Protein AF-W4VP71-F1 (afdb_monomer_lite)

pLDDT: mean 82.69, std 9.7, range [53.06, 97.38]

Secondary structure (DSSP, 8-state):
-HHHHHHHHHHHHHTHHHHHHHHHHHHHHHHHHHHHHHHHHHHHHHHHHHS------PPPPTT--HHHHHHHHHHHHT-TT--------HHHHHHHHHHHTGGGGGGTTT-

Foldseek 3Di:
DVVVVVVVVVVCVVVVVVVVVVVVVVVVVVVVVVVVVVCVVCVVVVVVVVVDDPDDDDDDDPPDDVVVVVVVQVVQVPDPPDPDDDDDDPVRVLVVVLVVVPPVSVVSVVD

Radius of gyration: 30.81 Å; chains: 1; bounding box: 69×38×71 Å

Sequence (111 aa):
MKRHFKEGARNIWRNGWMTVASVGAVTTTLILVGVFLVLMLNLNHIANELEGDVQIKALVELTAEQNDVNQIETKIKSIDEIESVEFLTKEEELKNLIESMGDQGKAWGTI

Organism: NCBI:txid1298598

Structure (mmCIF, N/CA/C/O backbone):
data_AF-W4VP71-F1
#
_entry.id   AF-W4VP71-F1
#
loop_
_atom_site.group_PDB
_atom_site.id
_atom_site.type_symbol
_atom_site.label_atom_id
_atom_site.label_alt_id
_atom_site.label_comp_id
_atom_site.label_asym_id
_atom_site.label_entity_id
_atom_site.label_seq_id
_atom_site.pdbx_PDB_ins_code
_atom_site.Cartn_x
_atom_site.Cartn_y
_atom_site.Cartn_z
_atom_site.occupancy
_atom_site.B_iso_or_equiv
_atom_site.auth_seq_id
_atom_site.auth_comp_id
_atom_site.auth_asym_id
_atom_site.auth_atom_id
_atom_site.pdbx_PDB_model_num
ATOM 1 N N . MET A 1 1 ? 41.622 0.579 -31.263 1.00 64.88 1 MET A N 1
ATOM 2 C CA . MET A 1 1 ? 40.419 0.895 -30.450 1.00 64.88 1 MET A CA 1
ATOM 3 C C . MET A 1 1 ? 39.852 2.299 -30.680 1.00 64.88 1 MET A C 1
ATOM 5 O O . MET A 1 1 ? 38.738 2.375 -31.179 1.00 64.88 1 MET A O 1
ATOM 9 N N . LYS A 1 2 ? 40.582 3.406 -30.427 1.00 76.00 2 LYS A N 1
ATOM 10 C CA . LYS A 1 2 ? 40.066 4.783 -30.664 1.00 76.00 2 LYS A CA 1
ATOM 11 C C . LYS A 1 2 ? 39.536 5.033 -32.089 1.00 76.00 2 LYS A C 1
ATOM 13 O O . LYS A 1 2 ? 38.557 5.752 -32.255 1.00 76.00 2 LYS A O 1
ATOM 18 N N . ARG A 1 3 ? 40.153 4.427 -33.113 1.00 76.12 3 ARG A N 1
ATOM 19 C CA . ARG A 1 3 ? 39.717 4.554 -34.516 1.00 76.12 3 ARG A CA 1
ATOM 20 C C . ARG A 1 3 ? 38.368 3.881 -34.789 1.00 76.12 3 ARG A C 1
ATOM 22 O O . ARG A 1 3 ? 37.505 4.523 -35.365 1.00 76.12 3 ARG A O 1
ATOM 29 N N . HIS A 1 4 ? 38.152 2.668 -34.281 1.00 76.75 4 HIS A N 1
ATOM 30 C CA . HIS A 1 4 ? 36.891 1.936 -34.460 1.00 76.75 4 HIS A CA 1
ATOM 31 C C . HIS A 1 4 ? 35.710 2.615 -33.758 1.00 76.75 4 HIS A C 1
ATOM 33 O O . HIS A 1 4 ? 34.632 2.703 -34.331 1.00 76.75 4 HIS A O 1
ATOM 39 N N . PHE A 1 5 ? 35.924 3.174 -32.561 1.00 81.69 5 PHE A N 1
ATOM 40 C CA . PHE A 1 5 ? 34.891 3.951 -31.864 1.00 81.69 5 PHE A CA 1
ATOM 41 C C . PHE A 1 5 ? 34.545 5.245 -32.621 1.00 81.69 5 PHE A C 1
ATOM 43 O O . PHE A 1 5 ? 33.377 5.597 -32.766 1.00 81.69 5 PHE A O 1
ATOM 50 N N . LYS A 1 6 ? 35.562 5.929 -33.167 1.00 80.25 6 LYS A N 1
ATOM 51 C CA . LYS A 1 6 ? 35.389 7.143 -33.979 1.00 80.25 6 LYS A CA 1
ATOM 52 C C . LYS A 1 6 ? 34.688 6.855 -35.311 1.00 80.25 6 LYS A C 1
ATOM 54 O O . LYS A 1 6 ? 33.852 7.644 -35.738 1.00 80.25 6 LYS A O 1
ATOM 59 N N . GLU A 1 7 ? 35.012 5.741 -35.959 1.00 78.25 7 GLU A N 1
ATOM 60 C CA . GLU A 1 7 ? 34.368 5.287 -37.198 1.00 78.25 7 G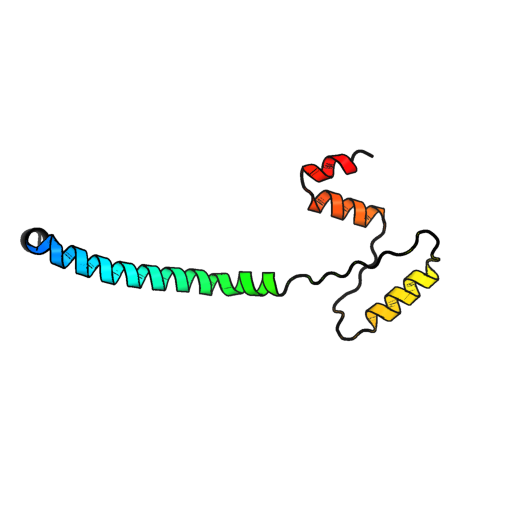LU A CA 1
ATOM 61 C C . GLU A 1 7 ? 32.915 4.850 -36.944 1.00 78.25 7 GLU A C 1
ATOM 63 O O . GLU A 1 7 ? 32.028 5.258 -37.691 1.00 78.25 7 GLU A O 1
ATOM 68 N N . GLY A 1 8 ? 32.645 4.141 -35.842 1.00 78.81 8 GLY A N 1
ATOM 69 C CA . GLY A 1 8 ? 31.290 3.767 -35.421 1.00 78.81 8 GLY A CA 1
ATOM 70 C C . GLY A 1 8 ? 30.400 4.977 -35.118 1.00 78.81 8 GLY A C 1
ATOM 71 O O . GLY A 1 8 ? 29.305 5.088 -35.667 1.00 78.81 8 GLY A O 1
ATOM 72 N N . ALA A 1 9 ? 30.895 5.940 -34.334 1.00 79.19 9 ALA A N 1
ATOM 73 C CA . ALA A 1 9 ? 30.172 7.181 -34.043 1.00 79.19 9 ALA A CA 1
ATOM 74 C C . ALA A 1 9 ? 29.921 8.025 -35.307 1.00 79.19 9 ALA A C 1
ATOM 76 O O . ALA A 1 9 ? 28.847 8.603 -35.473 1.00 79.19 9 ALA A O 1
ATOM 77 N N . ARG A 1 10 ? 30.882 8.060 -36.243 1.00 77.56 10 ARG A N 1
ATOM 78 C CA . ARG A 1 10 ? 30.723 8.751 -37.533 1.00 77.56 10 ARG A CA 1
ATOM 79 C C . ARG A 1 10 ? 29.640 8.106 -38.401 1.00 77.56 10 ARG A C 1
ATOM 81 O O . ARG A 1 10 ? 28.940 8.822 -39.117 1.00 77.56 10 ARG A O 1
ATOM 88 N N . ASN A 1 11 ? 29.501 6.782 -38.334 1.00 74.62 11 ASN A N 1
ATOM 89 C CA . ASN A 1 11 ? 28.476 6.042 -39.065 1.00 74.62 11 ASN A CA 1
ATOM 90 C C . ASN A 1 11 ? 27.073 6.276 -38.477 1.00 74.62 11 ASN A C 1
ATOM 92 O O . ASN A 1 11 ? 26.130 6.517 -39.227 1.00 74.62 11 ASN A O 1
ATOM 96 N N . ILE A 1 12 ? 26.960 6.312 -37.143 1.00 80.75 12 ILE A N 1
ATOM 97 C CA . ILE A 1 12 ? 25.724 6.673 -36.429 1.00 80.75 12 ILE A CA 1
ATOM 98 C C . ILE A 1 12 ? 25.293 8.105 -36.764 1.00 80.75 12 ILE A C 1
ATOM 100 O O . ILE A 1 12 ? 24.133 8.328 -37.086 1.00 80.75 12 ILE A O 1
ATOM 104 N N . TRP A 1 13 ? 26.217 9.073 -36.759 1.00 76.12 13 TRP A N 1
ATOM 105 C CA . TRP A 1 13 ? 25.887 10.466 -37.086 1.00 76.12 13 TRP A CA 1
ATOM 106 C C . TRP A 1 13 ? 25.362 10.605 -38.520 1.00 76.12 13 TRP A C 1
ATOM 108 O O . TRP A 1 13 ? 24.360 11.275 -38.759 1.00 76.12 13 TRP A O 1
ATOM 118 N N . ARG A 1 14 ? 26.014 9.956 -39.496 1.00 80.56 14 ARG A N 1
ATOM 119 C CA . ARG A 1 14 ? 25.590 10.022 -40.905 1.00 80.56 14 ARG A CA 1
ATOM 120 C C . ARG A 1 14 ? 24.246 9.347 -41.167 1.00 80.56 14 ARG A C 1
ATOM 122 O O . ARG A 1 14 ? 23.553 9.779 -42.080 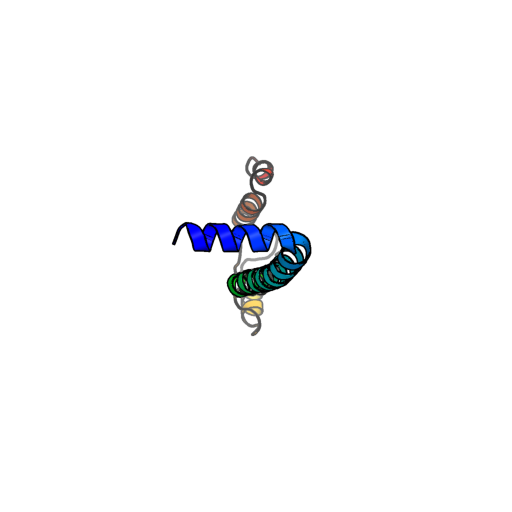1.00 80.56 14 ARG A O 1
ATOM 129 N N . ASN A 1 15 ? 23.888 8.325 -40.390 1.00 81.69 15 ASN A N 1
ATOM 130 C CA . ASN A 1 15 ? 22.622 7.601 -40.520 1.00 81.69 15 ASN A CA 1
ATOM 131 C C . ASN A 1 15 ? 21.673 7.851 -39.332 1.00 81.69 15 ASN A C 1
ATOM 133 O O . ASN A 1 15 ? 20.865 6.992 -38.973 1.00 81.69 15 ASN A O 1
ATOM 137 N N . GLY A 1 16 ? 21.778 9.038 -38.721 1.00 79.25 16 GLY A N 1
ATOM 138 C CA . GLY A 1 16 ? 21.156 9.359 -37.435 1.00 79.25 16 GLY A CA 1
ATOM 139 C C . GLY A 1 16 ? 19.642 9.175 -37.408 1.00 79.25 16 GLY A C 1
ATOM 140 O O . GLY A 1 16 ? 19.114 8.731 -36.398 1.00 79.25 16 GLY A O 1
ATOM 141 N N . TRP A 1 17 ? 18.946 9.408 -38.524 1.00 82.69 17 TRP A N 1
ATOM 142 C CA . TRP A 1 17 ? 17.498 9.196 -38.622 1.00 82.69 17 TRP A CA 1
ATOM 143 C C . TRP A 1 17 ? 17.085 7.737 -38.380 1.00 82.69 17 TRP A C 1
ATOM 145 O O . TRP A 1 17 ? 16.128 7.481 -37.654 1.00 82.69 17 TRP A O 1
ATOM 155 N N . MET A 1 18 ? 17.832 6.772 -38.923 1.00 86.44 18 MET A N 1
ATOM 156 C CA . MET A 1 18 ? 17.555 5.348 -38.714 1.00 86.44 18 MET A CA 1
ATOM 157 C C . MET A 1 18 ? 18.006 4.887 -37.322 1.00 86.44 18 MET A C 1
ATOM 159 O O . MET A 1 18 ? 17.315 4.092 -36.689 1.00 86.44 18 MET A O 1
ATOM 163 N N . THR A 1 19 ? 19.134 5.402 -36.818 1.00 86.94 19 THR A N 1
ATOM 164 C CA . THR A 1 19 ? 19.615 5.066 -35.469 1.00 86.94 19 THR A CA 1
ATOM 165 C C . THR A 1 19 ? 18.704 5.617 -34.372 1.00 86.94 19 THR A C 1
ATOM 167 O O . THR A 1 19 ? 18.441 4.919 -33.400 1.00 86.94 19 THR A O 1
ATOM 170 N N . VAL A 1 20 ? 18.174 6.834 -34.520 1.00 87.38 20 VAL A N 1
ATOM 171 C CA . VAL A 1 20 ? 17.203 7.400 -33.570 1.00 87.38 20 VAL A CA 1
ATOM 172 C C . VAL A 1 20 ? 15.919 6.571 -33.562 1.00 87.38 20 VAL A C 1
ATOM 174 O O . VAL A 1 20 ? 15.410 6.260 -32.489 1.00 87.38 20 VAL A O 1
ATOM 177 N N . ALA A 1 21 ? 15.434 6.146 -34.733 1.00 89.19 21 ALA A N 1
ATOM 178 C CA . ALA A 1 21 ? 14.249 5.298 -34.829 1.00 89.19 21 ALA A CA 1
ATOM 179 C C . ALA A 1 21 ? 14.449 3.927 -34.155 1.00 89.19 21 ALA A C 1
ATOM 181 O O . ALA A 1 21 ? 13.590 3.489 -33.390 1.00 89.19 21 ALA A O 1
ATOM 182 N N . SER A 1 22 ? 15.587 3.259 -34.387 1.00 90.56 22 SER A N 1
ATOM 183 C CA . SER A 1 22 ? 15.855 1.945 -33.789 1.00 90.56 22 SER A CA 1
ATOM 184 C C . SER A 1 22 ? 16.091 2.018 -32.278 1.00 90.56 22 SER A C 1
ATOM 186 O O . SER A 1 22 ? 15.556 1.194 -31.537 1.00 90.56 22 SER A O 1
ATOM 188 N N . VAL A 1 23 ? 16.823 3.029 -31.800 1.00 91.88 23 VAL A N 1
ATOM 189 C CA . VAL A 1 23 ? 17.020 3.267 -30.361 1.00 91.88 23 VAL A CA 1
ATOM 190 C C . VAL A 1 23 ? 15.695 3.623 -29.693 1.00 91.88 23 VAL A C 1
ATOM 192 O O . VAL A 1 23 ? 15.407 3.104 -28.617 1.00 91.88 23 VAL A O 1
ATOM 195 N N . GLY A 1 24 ? 14.865 4.449 -30.334 1.00 94.56 24 GLY A N 1
ATOM 196 C CA . GLY A 1 24 ? 13.534 4.799 -29.842 1.00 94.56 24 GLY A CA 1
ATOM 197 C C . GLY A 1 24 ? 12.647 3.569 -29.664 1.00 94.56 24 GLY A C 1
ATOM 198 O O . GLY A 1 24 ? 12.130 3.353 -28.572 1.00 94.56 24 GLY A O 1
ATOM 199 N N . ALA A 1 25 ? 12.555 2.711 -30.686 1.00 93.62 25 ALA A N 1
ATOM 200 C CA . ALA A 1 25 ? 11.765 1.481 -30.626 1.00 93.62 25 ALA A CA 1
ATOM 201 C C . ALA A 1 25 ? 12.202 0.555 -29.475 1.00 93.62 25 ALA A C 1
ATOM 203 O O . ALA A 1 25 ? 11.370 0.108 -28.685 1.00 93.62 25 ALA A O 1
ATOM 204 N N . VAL A 1 26 ? 13.511 0.317 -29.326 1.00 95.38 26 VAL A N 1
ATOM 205 C CA . VAL A 1 26 ? 14.050 -0.505 -28.227 1.00 95.38 26 VAL A CA 1
ATOM 206 C C . VAL A 1 26 ? 13.784 0.152 -26.870 1.00 95.38 26 VAL A C 1
ATOM 208 O O . VAL A 1 26 ? 13.363 -0.516 -25.928 1.00 95.38 26 VAL A O 1
ATOM 211 N N . THR A 1 27 ? 13.952 1.469 -26.767 1.00 96.25 27 THR A N 1
ATOM 212 C CA . THR A 1 27 ? 13.708 2.210 -25.522 1.00 96.25 27 THR A CA 1
ATOM 213 C C . THR A 1 27 ? 12.244 2.115 -25.096 1.00 96.25 27 THR A C 1
ATOM 215 O O . THR A 1 27 ? 11.976 1.859 -23.927 1.00 96.25 27 THR A O 1
ATOM 218 N N . THR A 1 28 ? 11.290 2.229 -26.026 1.00 96.19 28 THR A N 1
ATOM 219 C CA . THR A 1 28 ? 9.861 2.048 -25.726 1.00 96.19 28 THR A CA 1
ATOM 220 C C . THR A 1 28 ? 9.574 0.653 -25.173 1.00 96.19 28 THR A C 1
ATOM 222 O O . THR A 1 28 ? 8.850 0.532 -24.187 1.00 96.19 28 THR A O 1
ATOM 225 N N . THR A 1 29 ? 10.177 -0.397 -25.746 1.00 96.50 29 THR A N 1
ATOM 226 C CA . THR A 1 29 ? 10.008 -1.762 -25.217 1.00 96.50 29 THR A CA 1
ATOM 227 C C . THR A 1 29 ? 10.594 -1.920 -23.814 1.00 96.50 29 THR A C 1
ATOM 229 O O . THR A 1 29 ? 9.951 -2.517 -22.956 1.00 96.50 29 THR A O 1
ATOM 232 N N . LEU A 1 30 ? 11.761 -1.327 -23.537 1.00 97.25 30 LEU A N 1
ATOM 233 C CA . LEU A 1 30 ? 12.375 -1.359 -22.207 1.00 97.25 30 LEU A CA 1
ATOM 234 C C . LEU A 1 30 ? 11.566 -0.575 -21.172 1.00 97.25 30 LEU A C 1
ATOM 236 O O . LEU A 1 30 ? 11.431 -1.037 -20.044 1.00 97.25 30 LEU A O 1
ATOM 240 N N . ILE A 1 31 ? 10.999 0.575 -21.548 1.00 97.06 31 ILE A N 1
ATOM 241 C CA . ILE A 1 31 ? 10.103 1.346 -20.676 1.00 97.06 31 ILE A CA 1
ATOM 242 C C . ILE A 1 31 ? 8.866 0.518 -20.342 1.00 97.06 31 ILE A C 1
ATOM 244 O O . ILE A 1 31 ? 8.500 0.426 -19.175 1.00 97.06 31 ILE A O 1
ATOM 248 N N . LEU A 1 32 ? 8.248 -0.115 -21.342 1.00 97.38 32 LEU A N 1
ATOM 249 C CA . LEU A 1 32 ? 7.071 -0.950 -21.129 1.00 97.38 32 LEU A CA 1
ATOM 250 C C . LEU A 1 32 ? 7.390 -2.110 -20.177 1.00 97.38 32 LEU A C 1
ATOM 252 O O . LEU A 1 32 ? 6.692 -2.287 -19.183 1.00 97.38 32 LEU A O 1
ATOM 256 N N . VAL A 1 33 ? 8.492 -2.830 -20.407 1.00 96.88 33 VAL A N 1
ATOM 257 C CA . VAL A 1 33 ? 8.970 -3.885 -19.494 1.00 96.88 33 VAL A CA 1
ATOM 258 C C . VAL A 1 33 ? 9.245 -3.332 -18.092 1.00 96.88 33 VAL A C 1
ATOM 260 O O . VAL A 1 33 ? 8.844 -3.945 -17.109 1.00 96.88 33 VAL A O 1
ATOM 263 N N . GLY A 1 34 ? 9.881 -2.164 -17.980 1.00 96.38 34 GLY A N 1
ATOM 264 C CA . GLY A 1 34 ? 10.172 -1.514 -16.703 1.00 96.38 34 GLY A CA 1
ATOM 265 C C . GLY A 1 34 ? 8.911 -1.160 -15.915 1.00 96.38 34 GLY A C 1
ATOM 266 O O . GLY A 1 34 ? 8.835 -1.460 -14.727 1.00 96.38 34 GLY A O 1
ATOM 267 N N . VAL A 1 35 ? 7.895 -0.597 -16.574 1.00 95.69 35 VAL A N 1
ATOM 268 C CA . VAL A 1 35 ? 6.588 -0.315 -15.959 1.00 95.69 35 VAL A CA 1
ATOM 269 C C . VAL A 1 35 ? 5.932 -1.608 -15.483 1.00 95.69 35 VAL A C 1
ATOM 271 O O . VAL A 1 35 ? 5.491 -1.676 -14.341 1.00 95.69 35 VAL A O 1
ATOM 274 N N . PHE A 1 36 ? 5.924 -2.656 -16.311 1.00 94.12 36 PHE A N 1
ATOM 275 C CA . PHE A 1 36 ? 5.386 -3.960 -15.916 1.00 94.12 36 PHE A CA 1
ATOM 276 C C . PHE A 1 36 ? 6.120 -4.566 -14.715 1.00 94.12 36 PHE A C 1
ATOM 278 O O . PHE A 1 36 ? 5.472 -5.127 -13.837 1.00 94.12 36 PHE A O 1
ATOM 285 N N . LEU A 1 37 ? 7.445 -4.430 -14.641 1.00 93.38 37 LEU A N 1
ATOM 286 C CA . LEU A 1 37 ? 8.228 -4.899 -13.496 1.00 93.38 37 LEU A CA 1
ATOM 287 C C . LEU A 1 37 ? 7.918 -4.106 -12.229 1.00 93.38 37 LEU A C 1
ATOM 289 O O . LEU A 1 37 ? 7.726 -4.709 -11.178 1.00 93.38 37 LEU A O 1
ATOM 293 N N . VAL A 1 38 ? 7.835 -2.776 -12.317 1.00 92.69 38 VAL A N 1
ATOM 294 C CA . VAL A 1 38 ? 7.448 -1.938 -11.174 1.00 92.69 38 VAL A CA 1
ATOM 295 C C . VAL A 1 38 ? 6.060 -2.332 -10.688 1.00 92.69 38 VAL A C 1
ATOM 297 O O . VAL A 1 38 ? 5.895 -2.563 -9.495 1.00 92.69 38 VAL A O 1
ATOM 300 N N . LEU A 1 39 ? 5.089 -2.480 -11.592 1.00 88.88 39 LEU A N 1
ATOM 301 C CA . LEU A 1 39 ? 3.748 -2.939 -11.237 1.00 88.88 39 LEU A CA 1
ATOM 302 C C . LEU A 1 39 ? 3.797 -4.314 -10.572 1.00 88.88 39 LEU A C 1
ATOM 304 O O . LEU A 1 39 ? 3.269 -4.459 -9.483 1.00 88.88 39 LEU A O 1
ATOM 308 N N . MET A 1 40 ? 4.484 -5.295 -11.159 1.00 87.81 40 MET A N 1
ATOM 309 C CA . MET A 1 40 ? 4.559 -6.655 -10.615 1.00 87.81 40 MET A CA 1
ATOM 310 C C . MET A 1 40 ? 5.208 -6.711 -9.230 1.00 87.81 40 MET A C 1
ATOM 312 O O . MET A 1 40 ? 4.719 -7.417 -8.353 1.00 87.81 40 MET A O 1
ATOM 316 N N . LEU A 1 41 ? 6.282 -5.953 -9.009 1.00 86.81 41 LEU A N 1
ATOM 317 C CA . LEU A 1 41 ? 6.936 -5.880 -7.703 1.00 86.81 41 LEU A CA 1
ATOM 318 C C . LEU A 1 41 ? 6.067 -5.158 -6.664 1.00 86.81 41 LEU A C 1
ATOM 320 O O . LEU A 1 41 ? 6.130 -5.494 -5.484 1.00 86.81 41 LEU A O 1
ATOM 324 N N . ASN A 1 42 ? 5.238 -4.205 -7.098 1.00 86.06 42 ASN A N 1
ATOM 325 C CA . ASN A 1 42 ? 4.299 -3.491 -6.231 1.00 86.06 42 ASN A CA 1
ATOM 326 C C . ASN A 1 42 ? 2.934 -4.186 -6.103 1.00 86.06 42 ASN A C 1
ATOM 328 O O . ASN A 1 42 ? 2.166 -3.825 -5.219 1.00 86.06 42 ASN A O 1
ATOM 332 N N . LEU A 1 43 ? 2.622 -5.197 -6.920 1.00 80.31 43 LEU A N 1
ATOM 333 C CA . LEU A 1 43 ? 1.331 -5.890 -6.877 1.00 80.31 43 LEU A CA 1
ATOM 334 C C . LEU A 1 43 ? 1.084 -6.559 -5.528 1.00 80.31 43 LEU A C 1
ATOM 336 O O . LEU A 1 43 ? -0.052 -6.567 -5.088 1.00 80.31 43 LEU A O 1
ATOM 340 N N . ASN A 1 44 ? 2.118 -7.060 -4.847 1.00 72.06 44 ASN A N 1
ATOM 341 C CA . ASN A 1 44 ? 1.959 -7.601 -3.493 1.00 72.06 44 ASN A CA 1
ATOM 342 C C . ASN A 1 44 ? 1.500 -6.525 -2.500 1.00 72.06 44 ASN A C 1
ATOM 344 O O . ASN A 1 44 ? 0.694 -6.802 -1.623 1.00 72.06 44 ASN A O 1
ATOM 348 N N . HIS A 1 45 ? 1.988 -5.291 -2.646 1.00 74.00 45 HIS A N 1
ATOM 349 C CA . HIS A 1 45 ? 1.551 -4.177 -1.810 1.00 74.00 45 HIS A CA 1
ATOM 350 C C . HIS A 1 45 ? 0.111 -3.775 -2.144 1.00 74.00 45 HIS A C 1
ATOM 352 O O . HIS A 1 45 ? -0.706 -3.671 -1.241 1.00 74.00 45 HIS A O 1
ATOM 358 N N . ILE A 1 46 ? -0.218 -3.665 -3.436 1.00 68.94 46 ILE A N 1
ATOM 359 C CA . ILE A 1 46 ? -1.569 -3.326 -3.908 1.00 68.94 46 ILE A CA 1
ATOM 360 C C . ILE A 1 46 ? -2.586 -4.413 -3.531 1.00 68.94 46 ILE A C 1
ATOM 362 O O . ILE A 1 46 ? -3.694 -4.093 -3.128 1.00 68.94 46 ILE A O 1
ATOM 366 N N . ALA A 1 47 ? -2.239 -5.694 -3.656 1.00 67.12 47 ALA A N 1
ATOM 367 C CA . ALA A 1 47 ? -3.124 -6.802 -3.307 1.00 67.12 47 ALA A CA 1
ATOM 368 C C . ALA A 1 47 ? -3.420 -6.827 -1.802 1.00 67.12 47 ALA A C 1
ATOM 370 O O . ALA A 1 47 ? -4.581 -6.936 -1.428 1.00 67.12 47 ALA A O 1
ATOM 371 N N . ASN A 1 48 ? -2.399 -6.632 -0.961 1.00 64.81 48 ASN A N 1
ATOM 372 C CA . ASN A 1 48 ? -2.575 -6.560 0.490 1.00 64.81 48 ASN A CA 1
ATOM 373 C C . ASN A 1 48 ? -3.358 -5.306 0.925 1.00 64.81 48 ASN A C 1
ATOM 375 O O . ASN A 1 48 ? -4.114 -5.368 1.885 1.00 64.81 48 ASN A O 1
ATOM 379 N N . GLU A 1 49 ? -3.199 -4.172 0.233 1.00 61.75 49 GLU A N 1
ATOM 380 C CA . GLU A 1 49 ? -4.009 -2.970 0.487 1.00 61.75 49 GLU A CA 1
ATOM 381 C C . GLU A 1 49 ? -5.459 -3.121 -0.001 1.00 61.75 49 GLU A C 1
ATOM 383 O O . GLU A 1 49 ? -6.365 -2.578 0.620 1.00 61.75 49 GLU A O 1
ATOM 388 N N . LEU A 1 50 ? -5.700 -3.859 -1.091 1.00 61.28 50 LEU A N 1
ATOM 389 C CA . LEU A 1 50 ? -7.047 -4.107 -1.623 1.00 61.28 50 LEU A CA 1
ATOM 390 C C . LEU A 1 50 ? -7.830 -5.162 -0.833 1.00 61.28 50 LEU A C 1
ATOM 392 O O . LEU A 1 50 ? -9.057 -5.122 -0.835 1.00 61.28 50 LEU A O 1
ATOM 396 N N . GLU A 1 51 ? -7.145 -6.101 -0.182 1.00 58.12 51 GLU A N 1
ATOM 397 C CA . GLU A 1 51 ? -7.757 -7.043 0.765 1.00 58.12 51 GLU A CA 1
ATOM 398 C C . GLU A 1 51 ? -8.127 -6.348 2.095 1.00 58.12 51 GLU A C 1
ATOM 400 O O . GLU A 1 51 ? -8.921 -6.869 2.875 1.00 58.12 51 GLU A O 1
ATOM 405 N N . GLY A 1 52 ? -7.592 -5.144 2.331 1.00 59.88 52 GLY A N 1
ATOM 406 C CA . GLY A 1 52 ? -7.654 -4.434 3.601 1.00 59.88 52 GLY A CA 1
ATOM 407 C C . GLY A 1 52 ? -8.967 -3.700 3.887 1.00 59.88 52 GLY A C 1
ATOM 408 O O . GLY A 1 52 ? -9.315 -2.722 3.229 1.00 59.88 52 GLY A O 1
ATOM 409 N N . ASP A 1 53 ? -9.596 -4.122 4.986 1.00 63.25 53 ASP A N 1
ATOM 410 C CA . ASP A 1 53 ? -10.489 -3.347 5.855 1.00 63.25 53 ASP A CA 1
ATOM 411 C C . ASP A 1 53 ? -11.906 -3.035 5.344 1.00 63.25 53 ASP A C 1
ATOM 413 O O . ASP A 1 53 ? -12.364 -1.888 5.321 1.00 63.25 53 ASP A O 1
ATOM 417 N N . VAL A 1 54 ? -12.705 -4.078 5.088 1.00 68.50 54 VAL A N 1
ATOM 418 C CA . VAL A 1 54 ? -14.164 -3.929 5.248 1.00 68.50 54 VAL A CA 1
ATOM 419 C C . VAL A 1 54 ? -14.484 -3.889 6.746 1.00 68.50 54 VAL A C 1
ATOM 421 O O . VAL A 1 54 ? -14.852 -4.888 7.356 1.00 68.50 54 VAL A O 1
ATOM 424 N N . GLN A 1 55 ? -14.332 -2.712 7.352 1.00 76.94 55 GLN A N 1
ATOM 425 C CA . GLN A 1 55 ? -14.709 -2.471 8.743 1.00 76.94 55 GLN A CA 1
ATOM 426 C C . GLN A 1 55 ? -16.184 -2.070 8.836 1.00 76.94 55 GLN A C 1
ATOM 428 O O . GLN A 1 55 ? -16.621 -1.084 8.239 1.00 76.94 55 GLN A O 1
ATOM 433 N N . ILE A 1 56 ? -16.960 -2.813 9.626 1.00 81.50 56 ILE A N 1
ATOM 434 C CA . ILE A 1 56 ? -18.356 -2.482 9.931 1.00 81.50 56 ILE A CA 1
ATOM 435 C C . ILE A 1 56 ? -18.419 -1.922 11.351 1.00 81.50 56 ILE A C 1
ATOM 437 O O . ILE A 1 56 ? -18.181 -2.635 12.322 1.00 81.50 56 ILE A O 1
ATOM 441 N N . LYS A 1 57 ? -18.781 -0.641 11.480 1.00 84.94 57 LYS A N 1
ATOM 442 C CA . LYS A 1 57 ? -18.989 0.004 12.784 1.00 84.94 57 LYS A CA 1
ATOM 443 C C . LYS A 1 57 ? -20.440 -0.155 13.233 1.00 84.94 57 LYS A C 1
ATOM 445 O O . LYS A 1 57 ? -21.346 0.408 12.621 1.00 84.94 57 LYS A O 1
ATOM 450 N N . ALA A 1 58 ? -20.655 -0.895 14.317 1.00 84.56 58 ALA A N 1
ATOM 451 C CA . ALA A 1 58 ? -21.949 -1.002 14.984 1.00 84.56 58 ALA A CA 1
ATOM 452 C C . ALA A 1 58 ? -21.998 -0.040 16.180 1.00 84.56 58 ALA A C 1
ATOM 454 O O . ALA A 1 58 ? -21.227 -0.171 17.127 1.00 84.56 58 ALA A O 1
ATOM 455 N N . LEU A 1 59 ? -22.901 0.940 16.137 1.00 86.12 59 LEU A N 1
ATOM 456 C CA . LEU A 1 59 ? -23.081 1.903 17.222 1.00 86.12 59 LEU A CA 1
ATOM 457 C C . LEU A 1 59 ? -24.052 1.335 18.259 1.00 86.12 59 LEU A C 1
ATOM 459 O O . LEU A 1 59 ? -25.187 0.995 17.931 1.00 86.12 59 LEU A O 1
ATOM 463 N N . VAL A 1 60 ? -23.606 1.261 19.509 1.00 84.81 60 VAL A N 1
ATOM 464 C CA . VAL A 1 60 ? -24.436 0.846 20.644 1.00 84.81 60 VAL A CA 1
ATOM 465 C C . VAL A 1 60 ? -25.106 2.073 21.260 1.00 84.81 60 VAL A C 1
ATOM 467 O O . VAL A 1 60 ? -24.486 3.129 21.416 1.00 84.81 60 VAL A O 1
ATOM 470 N N . GLU A 1 61 ? -26.382 1.946 21.624 1.00 83.62 61 GLU A N 1
ATOM 471 C CA . GLU A 1 61 ? -27.092 3.003 22.338 1.00 83.62 61 GLU A CA 1
ATOM 472 C C . GLU A 1 61 ? -26.490 3.261 23.724 1.00 83.62 61 GLU A C 1
ATOM 474 O O . GLU A 1 61 ? -26.126 2.356 24.466 1.00 83.62 61 GLU A O 1
ATOM 479 N N . LEU A 1 62 ? -26.466 4.535 24.106 1.00 77.12 62 LEU A N 1
ATOM 480 C CA . LEU A 1 62 ? -25.961 5.031 25.388 1.00 77.12 62 LEU A CA 1
ATOM 481 C C . LEU A 1 62 ? -26.630 4.420 26.626 1.00 77.12 62 LEU A C 1
ATOM 483 O O . LEU A 1 62 ? -26.053 4.433 27.709 1.00 77.12 62 LEU A O 1
ATOM 487 N N . THR A 1 63 ? -27.868 3.966 26.467 1.00 82.00 63 THR A N 1
ATOM 488 C CA . THR A 1 63 ? -28.716 3.411 27.524 1.00 82.00 63 THR A CA 1
ATOM 489 C C . THR A 1 63 ? -28.662 1.889 27.591 1.00 82.00 63 THR A C 1
ATOM 491 O O . THR A 1 63 ? -29.345 1.313 28.433 1.00 82.00 63 THR A O 1
ATOM 494 N N . ALA A 1 64 ? -27.903 1.237 26.706 1.00 80.31 64 ALA A N 1
ATOM 495 C CA . ALA A 1 64 ? -27.777 -0.212 26.698 1.00 80.31 64 ALA A CA 1
ATOM 496 C C . ALA A 1 64 ? -27.034 -0.698 27.949 1.00 80.31 64 ALA A C 1
ATOM 498 O O . ALA A 1 64 ? -26.025 -0.118 28.360 1.00 80.31 64 ALA A O 1
ATOM 499 N N . GLU A 1 65 ? -27.515 -1.784 28.550 1.00 85.00 65 GLU A N 1
ATOM 500 C CA . GLU A 1 65 ? -26.800 -2.426 29.646 1.00 85.00 65 GLU A CA 1
ATOM 501 C C . GLU A 1 65 ? -25.593 -3.206 29.111 1.00 85.00 65 GLU A C 1
ATOM 503 O O . GLU A 1 65 ? -25.633 -3.788 28.026 1.00 85.00 65 GLU A O 1
ATOM 508 N N . GLN A 1 66 ? -24.520 -3.298 29.903 1.00 82.56 66 GLN A N 1
ATOM 509 C CA . GLN A 1 66 ? -23.308 -4.035 29.514 1.00 82.56 66 GLN A CA 1
ATOM 510 C C . GLN A 1 66 ? -23.597 -5.503 29.155 1.00 82.56 66 GLN A C 1
ATOM 512 O O . GLN A 1 66 ? -22.915 -6.100 28.324 1.00 82.56 66 GLN A O 1
ATOM 517 N N . ASN A 1 67 ? -24.624 -6.093 29.767 1.00 85.88 67 ASN A N 1
ATOM 518 C CA . ASN A 1 67 ? -25.052 -7.450 29.459 1.00 85.88 67 ASN A CA 1
ATOM 519 C C . ASN A 1 67 ? -25.567 -7.584 28.015 1.00 85.88 67 ASN A C 1
ATOM 521 O O . ASN A 1 67 ? -25.243 -8.560 27.339 1.00 85.88 67 ASN A O 1
ATOM 525 N N . ASP A 1 68 ? -26.308 -6.591 27.521 1.00 85.25 68 ASP A N 1
ATOM 526 C CA . ASP A 1 68 ? -26.824 -6.579 26.150 1.00 85.25 68 ASP A CA 1
ATOM 527 C C . ASP A 1 68 ? -25.687 -6.412 25.138 1.00 85.25 68 ASP A C 1
ATOM 529 O O . ASP A 1 68 ? -25.662 -7.092 24.111 1.00 85.25 68 ASP A O 1
ATOM 533 N N . VAL A 1 69 ? -24.692 -5.582 25.469 1.00 85.38 69 VAL A N 1
ATOM 534 C CA . VAL A 1 69 ? -23.471 -5.410 24.664 1.00 85.38 69 VAL A CA 1
ATOM 535 C C . VAL A 1 69 ? -22.735 -6.737 24.503 1.00 85.38 69 VAL A C 1
ATOM 537 O O . VAL A 1 69 ? -22.445 -7.146 23.379 1.00 85.38 69 VAL A O 1
ATOM 540 N N . ASN A 1 70 ? -22.514 -7.461 25.601 1.00 87.38 70 ASN A N 1
ATOM 541 C CA . ASN A 1 70 ? -21.819 -8.750 25.574 1.00 87.38 70 ASN A CA 1
ATOM 542 C C . ASN A 1 70 ? -22.596 -9.808 24.765 1.00 87.38 70 ASN A C 1
ATOM 544 O O . ASN A 1 70 ? -22.005 -10.647 24.077 1.00 87.38 70 ASN A O 1
ATOM 548 N N . GLN A 1 71 ? -23.934 -9.782 24.824 1.00 88.69 71 GLN A N 1
ATOM 549 C CA . GLN A 1 71 ? -24.771 -10.672 24.016 1.00 88.69 71 GLN A CA 1
ATOM 550 C C . GLN A 1 71 ? -24.669 -10.359 22.523 1.00 88.69 71 GLN A C 1
ATOM 552 O O . GLN A 1 71 ? -24.601 -11.284 21.711 1.00 88.69 71 GLN A O 1
ATOM 557 N N . ILE A 1 72 ? -24.670 -9.077 22.152 1.00 87.94 72 ILE A N 1
ATOM 558 C CA . ILE A 1 72 ? -24.502 -8.638 20.763 1.00 87.94 72 ILE A CA 1
ATOM 559 C C . ILE A 1 72 ? -23.113 -9.035 20.259 1.00 87.94 72 ILE A C 1
ATOM 561 O O . ILE A 1 72 ? -23.012 -9.654 19.204 1.00 87.94 72 ILE A O 1
ATOM 565 N N . GLU A 1 73 ? -22.065 -8.781 21.041 1.00 88.00 73 GLU A N 1
ATOM 566 C CA . GLU A 1 73 ? -20.690 -9.167 20.713 1.00 88.00 73 GLU A CA 1
ATOM 567 C C . GLU A 1 73 ? -20.573 -10.675 20.454 1.00 88.00 73 GLU A C 1
ATOM 569 O O . GLU A 1 73 ? -20.012 -11.095 19.445 1.00 88.00 73 GLU A O 1
ATOM 574 N N . THR A 1 74 ? -21.170 -11.501 21.318 1.00 89.50 74 THR A N 1
ATOM 575 C CA . THR A 1 74 ? -21.167 -12.965 21.162 1.00 89.50 74 THR A CA 1
ATOM 576 C C . THR A 1 74 ? -21.880 -13.405 19.883 1.00 89.50 74 THR A C 1
ATOM 578 O O . THR A 1 74 ? -21.394 -14.290 19.181 1.00 89.50 74 THR A O 1
ATOM 581 N N . LYS A 1 75 ? -23.020 -12.783 19.552 1.00 89.81 75 LYS A N 1
ATOM 582 C CA . LYS A 1 75 ? -23.755 -13.074 18.310 1.00 89.81 75 LYS A CA 1
ATOM 583 C C . LYS A 1 75 ? -22.937 -12.705 17.077 1.00 89.81 75 LYS A C 1
ATOM 585 O O . LYS A 1 75 ? -22.908 -13.480 16.129 1.00 89.81 75 LYS A O 1
ATOM 590 N N . ILE A 1 76 ? -22.254 -11.563 17.097 1.00 89.56 76 ILE A N 1
ATOM 591 C CA . ILE A 1 76 ? -21.408 -11.125 15.982 1.00 89.56 76 ILE A CA 1
ATOM 592 C C . ILE A 1 76 ? -20.210 -12.073 15.835 1.00 89.56 76 ILE A C 1
ATOM 594 O O . ILE A 1 76 ? -19.975 -12.581 14.748 1.00 89.56 76 ILE A O 1
ATOM 598 N N . LYS A 1 77 ? -19.528 -12.430 16.931 1.00 88.75 77 LYS A N 1
ATOM 599 C CA . LYS A 1 77 ? -18.410 -13.397 16.914 1.00 88.75 77 LYS A CA 1
ATOM 600 C C . LYS A 1 77 ? -18.791 -14.799 16.427 1.00 88.75 77 LYS A C 1
ATOM 602 O O . LYS A 1 77 ? -17.905 -15.585 16.119 1.00 88.75 77 LYS A O 1
ATOM 607 N N . SER A 1 78 ? -20.081 -15.135 16.407 1.00 91.00 78 SER A N 1
ATOM 608 C CA . SER A 1 78 ? -20.572 -16.431 15.924 1.00 91.00 78 SER A CA 1
ATOM 609 C C . SER A 1 78 ? -20.823 -16.490 14.413 1.00 91.00 78 SER A C 1
ATOM 611 O O . SER A 1 78 ? -21.242 -17.531 13.919 1.00 91.00 78 SER A O 1
ATOM 613 N N . ILE A 1 79 ? -20.612 -15.385 13.692 1.00 90.69 79 ILE A N 1
ATOM 614 C CA . ILE A 1 79 ? -20.734 -15.323 12.233 1.00 90.69 79 ILE A CA 1
ATOM 615 C C . ILE A 1 79 ? -19.409 -15.797 11.626 1.00 90.69 79 ILE A C 1
ATOM 617 O O . ILE A 1 79 ? -18.368 -15.204 11.897 1.00 90.69 79 ILE A O 1
ATOM 621 N N . ASP A 1 80 ? -19.455 -16.850 10.809 1.00 86.94 80 ASP A N 1
ATOM 622 C CA . ASP A 1 80 ? -18.263 -17.527 10.273 1.00 86.94 80 ASP A CA 1
ATOM 623 C C . ASP A 1 80 ? -17.394 -16.616 9.386 1.00 86.94 80 ASP A C 1
ATOM 625 O O . ASP A 1 80 ? -16.183 -16.801 9.294 1.00 86.94 80 ASP A O 1
ATOM 629 N N . GLU A 1 81 ? -17.997 -15.618 8.737 1.00 86.88 81 GLU A N 1
ATOM 630 C CA . GLU A 1 81 ? -17.313 -14.655 7.872 1.00 86.88 81 GLU A CA 1
ATOM 631 C C . GLU A 1 81 ? -16.642 -13.497 8.633 1.00 86.88 81 GLU A C 1
ATOM 633 O O . GLU A 1 81 ? -16.024 -12.634 8.007 1.00 86.88 81 GLU A O 1
ATOM 638 N N . ILE A 1 82 ? -16.766 -13.441 9.964 1.00 86.44 82 ILE A N 1
ATOM 639 C CA . ILE A 1 82 ? -16.164 -12.387 10.786 1.00 86.44 82 ILE A CA 1
ATOM 640 C C . ILE A 1 82 ? -14.826 -12.858 11.346 1.00 86.44 82 ILE A C 1
ATOM 642 O O . ILE A 1 82 ? -14.753 -13.762 12.173 1.00 86.44 82 ILE A O 1
ATOM 646 N N . GLU A 1 83 ? -13.755 -12.183 10.933 1.00 85.25 83 GLU A N 1
ATOM 647 C CA . GLU A 1 83 ? -12.398 -12.478 11.394 1.00 85.25 83 GLU A CA 1
ATOM 648 C C . GLU A 1 83 ? -12.153 -12.016 12.839 1.00 85.25 83 GLU A C 1
ATOM 650 O O . GLU A 1 83 ? -11.529 -12.723 13.632 1.00 85.25 83 GLU A O 1
ATOM 655 N N . SER A 1 84 ? -12.648 -10.829 13.206 1.00 86.12 84 SER A N 1
ATOM 656 C CA . SER A 1 84 ? -12.466 -10.270 14.545 1.00 86.12 84 SER A CA 1
ATOM 657 C C . SER A 1 84 ? -13.591 -9.314 14.941 1.00 86.12 84 SER A C 1
ATOM 659 O O . SER A 1 84 ? -14.266 -8.720 14.101 1.00 86.12 84 SER A O 1
ATOM 661 N N . VAL A 1 85 ? -13.806 -9.188 16.252 1.00 88.69 85 VAL A N 1
ATOM 662 C CA . VAL A 1 85 ? -14.745 -8.233 16.850 1.00 88.69 85 VAL A CA 1
ATOM 663 C C . VAL A 1 85 ? -14.049 -7.583 18.033 1.00 88.69 85 VAL A C 1
ATOM 665 O O . VAL A 1 85 ? -13.625 -8.283 18.956 1.00 88.69 85 VAL A O 1
ATOM 668 N N . GLU A 1 86 ? -13.967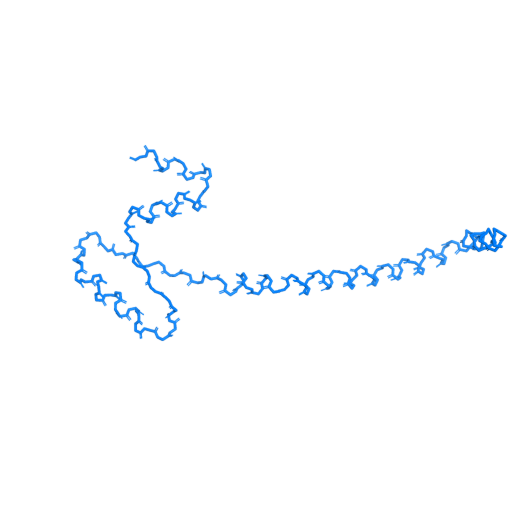 -6.258 18.007 1.00 87.75 86 GLU A N 1
ATOM 669 C CA . GLU A 1 86 ? -13.393 -5.441 19.069 1.00 87.75 86 GLU A CA 1
ATOM 670 C C . GLU A 1 86 ? -14.449 -4.461 19.580 1.00 87.75 86 GLU A C 1
ATOM 672 O O . GLU A 1 86 ? -15.115 -3.773 18.804 1.00 87.75 86 GLU A O 1
AT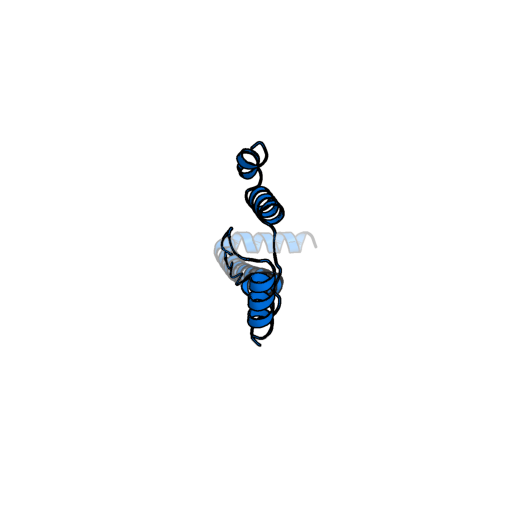OM 677 N N . PHE A 1 87 ? -14.627 -4.424 20.899 1.00 88.44 87 PHE A N 1
ATOM 678 C CA . PHE A 1 87 ? -15.452 -3.414 21.541 1.00 88.44 87 PHE A CA 1
ATOM 679 C C . PHE A 1 87 ? -14.578 -2.212 21.886 1.00 88.44 87 PHE A C 1
ATOM 681 O O . PHE A 1 87 ? -13.617 -2.352 22.639 1.00 88.44 87 PHE A O 1
ATOM 688 N N . LEU A 1 88 ? -14.944 -1.043 21.366 1.00 88.00 88 LEU A N 1
ATOM 689 C CA . LEU A 1 88 ? -14.279 0.218 21.667 1.00 88.00 88 LEU A CA 1
ATOM 690 C C . LEU A 1 88 ? -15.182 1.081 22.538 1.00 88.00 88 LEU A C 1
ATOM 692 O O . LEU A 1 88 ? -16.361 1.299 22.237 1.00 88.00 88 LEU A O 1
ATOM 696 N N . THR A 1 89 ? -14.612 1.597 23.620 1.00 88.25 89 THR A N 1
ATOM 697 C CA . THR A 1 89 ? -15.263 2.631 24.422 1.00 88.25 89 THR A CA 1
ATOM 698 C C . THR A 1 89 ? -15.335 3.945 23.645 1.00 88.25 89 THR A C 1
ATOM 700 O O . THR A 1 89 ? -14.664 4.149 22.631 1.00 88.25 89 THR A O 1
ATOM 703 N N . LYS A 1 90 ? -16.154 4.882 24.127 1.00 85.75 90 LYS A N 1
ATOM 704 C CA . LYS A 1 90 ? -16.285 6.197 23.488 1.00 85.75 90 LYS A CA 1
ATOM 705 C C . LYS A 1 90 ? -14.973 6.965 23.482 1.00 85.75 90 LYS A C 1
ATOM 707 O O . LYS A 1 90 ? -14.678 7.666 22.522 1.00 85.75 90 LYS A O 1
ATOM 712 N N . GLU A 1 91 ? -14.220 6.850 24.567 1.00 87.31 91 GLU A N 1
ATOM 713 C CA . GLU A 1 91 ? -12.941 7.510 24.769 1.00 87.31 91 GLU A CA 1
ATOM 714 C C . GLU A 1 91 ? -11.880 6.949 23.814 1.00 87.31 91 GLU A C 1
ATOM 716 O O . GLU A 1 91 ? -11.144 7.715 23.191 1.00 87.31 91 GLU A O 1
ATOM 721 N N . GLU A 1 92 ? -11.833 5.625 23.657 1.00 88.12 92 GLU A N 1
ATOM 722 C CA . GLU A 1 92 ? -10.940 4.951 22.708 1.00 88.12 92 GLU A CA 1
ATOM 723 C C . GLU A 1 92 ? -11.294 5.299 21.262 1.00 88.12 92 GLU A C 1
ATOM 725 O O . GLU A 1 92 ? -10.416 5.678 20.489 1.00 88.12 92 GLU A O 1
ATOM 730 N N . GLU A 1 93 ? -12.580 5.268 20.906 1.00 87.62 93 GLU A N 1
ATOM 731 C CA . GLU A 1 93 ? -13.027 5.599 19.552 1.00 87.62 93 GLU A CA 1
ATOM 732 C C . GLU A 1 93 ? -12.784 7.077 19.211 1.00 87.62 93 GLU A C 1
ATOM 734 O O . GLU A 1 93 ? -12.380 7.408 18.095 1.00 87.62 93 GLU A O 1
ATOM 739 N N . LEU A 1 94 ? -12.957 7.982 20.180 1.00 87.38 94 LEU A N 1
ATOM 740 C CA . LEU A 1 94 ? -12.614 9.393 20.012 1.00 87.38 94 LEU A CA 1
ATOM 741 C C . LEU A 1 94 ? -11.112 9.577 19.774 1.00 87.38 94 LEU A C 1
ATOM 743 O O . LEU A 1 94 ? -10.717 10.351 18.901 1.00 87.38 94 LEU A O 1
ATOM 747 N N . LYS A 1 95 ? -10.269 8.856 20.519 1.00 88.81 95 LYS A N 1
ATOM 748 C CA . LYS A 1 95 ? -8.817 8.892 20.327 1.00 88.81 95 LYS A CA 1
ATOM 749 C C . LYS A 1 95 ? -8.429 8.383 18.936 1.00 88.81 95 LYS A C 1
ATOM 751 O O . LYS A 1 95 ? -7.680 9.068 18.239 1.00 88.81 95 LYS A O 1
ATOM 756 N N . ASN A 1 96 ? -8.990 7.254 18.506 1.00 87.25 96 ASN A N 1
ATOM 757 C CA . ASN A 1 96 ? -8.765 6.694 17.171 1.00 87.25 96 ASN A CA 1
ATOM 758 C C . ASN A 1 96 ? -9.197 7.677 16.071 1.00 87.25 96 ASN A C 1
ATOM 760 O O . ASN A 1 96 ? -8.486 7.872 15.082 1.00 87.25 96 ASN A O 1
ATOM 764 N N . LEU A 1 97 ? -10.331 8.362 16.261 1.00 85.38 97 LEU A N 1
ATOM 765 C CA . LEU A 1 97 ? -10.810 9.385 15.335 1.00 85.38 97 LEU A CA 1
ATOM 766 C C . LEU A 1 97 ? -9.825 10.557 15.227 1.00 85.38 97 LEU A C 1
ATOM 768 O O . LEU A 1 97 ? -9.485 10.966 14.117 1.00 85.38 97 LEU A O 1
ATOM 772 N N . ILE A 1 98 ? -9.331 11.066 16.360 1.00 86.31 98 ILE A N 1
ATOM 773 C CA . ILE A 1 98 ? -8.344 12.154 16.401 1.00 86.31 98 ILE A CA 1
ATOM 774 C C . ILE A 1 98 ? -7.058 11.754 15.669 1.00 86.31 98 ILE A C 1
ATOM 776 O O . ILE A 1 98 ? -6.553 12.537 14.863 1.00 86.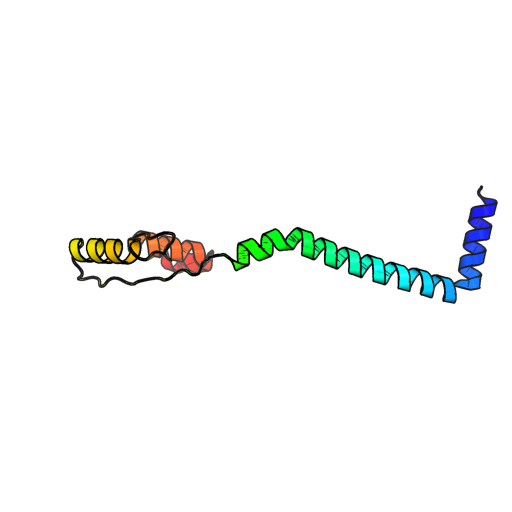31 98 ILE A O 1
ATOM 780 N N . GLU A 1 99 ? -6.550 10.545 15.915 1.00 86.62 99 GLU A N 1
ATOM 781 C CA . GLU A 1 99 ? -5.341 10.027 15.265 1.00 86.62 99 GLU A CA 1
ATOM 782 C C . GLU A 1 99 ? -5.532 9.879 13.747 1.00 86.62 99 GLU A C 1
ATOM 784 O O . GLU A 1 99 ? -4.677 10.323 12.978 1.00 86.62 99 GLU A O 1
ATOM 789 N N . SER A 1 100 ? -6.685 9.365 13.301 1.00 82.12 100 SER A N 1
ATOM 790 C CA . SER A 1 100 ? -6.996 9.200 11.871 1.00 82.12 100 SER A CA 1
ATOM 791 C C . SER A 1 100 ? -7.102 10.525 11.100 1.00 82.12 100 SER A C 1
ATOM 793 O O . SER A 1 100 ? -6.796 10.584 9.910 1.00 82.12 100 SER A O 1
ATOM 795 N N . MET A 1 101 ? -7.501 11.611 11.773 1.00 83.06 101 MET A N 1
ATOM 796 C CA . MET A 1 101 ? -7.640 12.943 11.172 1.00 83.06 101 MET A CA 1
ATOM 797 C C . MET A 1 101 ? -6.333 13.757 11.166 1.00 83.06 101 MET A C 1
ATOM 799 O O . MET A 1 101 ? -6.296 14.863 10.611 1.00 83.06 101 MET A O 1
ATOM 803 N N . GLY A 1 102 ? -5.262 13.250 11.785 1.00 80.69 102 GLY A N 1
ATOM 804 C CA . GLY A 1 102 ? -3.964 13.920 11.851 1.00 80.69 102 GLY A CA 1
ATOM 805 C C . GLY A 1 102 ? -4.057 15.335 12.438 1.00 80.69 102 GLY A C 1
ATOM 806 O O . GLY A 1 102 ? -4.657 15.562 13.489 1.00 80.69 102 GLY A O 1
ATOM 807 N N . ASP A 1 103 ? -3.481 16.324 11.751 1.00 76.25 103 ASP A N 1
ATOM 808 C CA . ASP A 1 103 ? -3.454 17.714 12.232 1.00 76.25 103 ASP A CA 1
ATOM 809 C C . ASP A 1 103 ? -4.846 18.352 12.401 1.00 76.25 103 ASP A C 1
ATOM 811 O O . ASP A 1 103 ? -4.994 19.257 13.224 1.00 76.25 103 ASP A O 1
ATOM 815 N N . GLN A 1 104 ? -5.877 17.871 11.691 1.00 73.88 104 GLN A N 1
ATOM 816 C CA . GLN A 1 104 ? -7.255 18.368 11.833 1.00 73.88 104 GLN A CA 1
ATOM 817 C C . GLN A 1 104 ? -7.980 17.776 13.054 1.00 73.88 104 GLN A C 1
ATOM 819 O O . GLN A 1 104 ? -8.887 18.406 13.599 1.00 73.88 104 GLN A O 1
ATOM 824 N N . GLY A 1 105 ? -7.547 16.607 13.539 1.00 69.88 105 GLY A N 1
ATOM 825 C CA . GLY A 1 105 ? -8.109 15.952 14.725 1.00 69.88 105 GLY A CA 1
ATOM 826 C C . GLY A 1 105 ? -7.837 16.710 16.028 1.00 69.88 105 GLY A C 1
ATOM 827 O O . GLY A 1 105 ? -8.584 16.578 16.996 1.00 69.88 105 GLY A O 1
ATOM 828 N N . LYS A 1 106 ? -6.817 17.580 16.050 1.00 70.12 106 LYS A N 1
ATOM 829 C CA . LYS A 1 106 ? -6.411 18.369 17.230 1.00 70.12 106 LYS A CA 1
ATOM 830 C C . LYS A 1 106 ? -7.520 19.274 17.783 1.00 70.12 106 LYS A C 1
ATOM 832 O O . LYS A 1 106 ? -7.513 19.573 18.975 1.00 70.12 106 LYS A O 1
ATOM 837 N N . ALA A 1 107 ? -8.486 19.670 16.950 1.00 75.06 107 ALA A N 1
ATOM 838 C CA . ALA A 1 107 ? -9.648 20.450 17.380 1.00 75.06 107 ALA A CA 1
ATOM 839 C C . ALA A 1 107 ? -10.555 19.686 18.365 1.00 75.06 107 ALA A C 1
ATOM 841 O O . ALA A 1 107 ? -11.177 20.304 19.224 1.00 75.06 107 ALA A O 1
ATOM 842 N N . TRP A 1 108 ? -10.595 18.355 18.270 1.00 69.31 108 TRP A N 1
ATOM 843 C CA . TRP A 1 108 ? -11.414 17.489 19.121 1.00 69.31 108 TRP A CA 1
ATOM 844 C C . TRP A 1 108 ? -1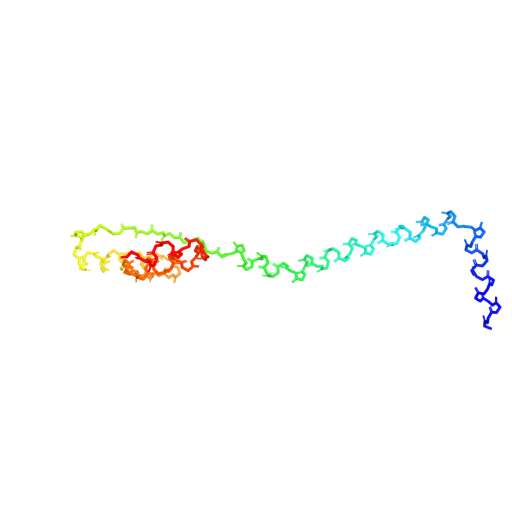0.695 17.057 20.403 1.00 69.31 108 TRP A C 1
ATOM 846 O O . TRP A 1 108 ? -11.352 16.798 21.399 1.00 69.31 108 TRP A O 1
ATOM 856 N N . GLY A 1 109 ? -9.357 17.030 20.413 1.00 63.56 109 GLY A N 1
ATOM 857 C CA . GLY A 1 109 ? -8.560 16.662 21.595 1.00 63.56 109 GLY A CA 1
ATOM 858 C C . GLY A 1 109 ? -8.433 17.751 22.669 1.00 63.56 109 GLY A C 1
ATOM 859 O O . GLY A 1 109 ? -7.761 17.533 23.672 1.00 63.56 109 GLY A O 1
ATOM 860 N N . THR A 1 110 ? -9.023 18.931 22.443 1.00 60.34 110 THR A N 1
ATOM 861 C CA . THR A 1 110 ? -8.994 20.072 23.383 1.00 60.34 110 THR A CA 1
ATOM 862 C C . THR A 1 110 ? -10.357 20.311 24.060 1.00 60.34 110 THR A C 1
ATOM 864 O O . THR A 1 110 ? -10.485 21.244 24.852 1.00 60.34 110 THR A O 1
ATOM 867 N N . ILE A 1 111 ? -11.371 19.500 23.729 1.00 53.06 111 ILE A N 1
ATOM 868 C CA . ILE A 1 111 ? -12.701 19.486 24.365 1.00 53.06 111 ILE A CA 1
ATOM 869 C C . ILE A 1 111 ? -12.687 18.430 25.469 1.00 53.06 111 ILE A C 1
ATOM 871 O O . ILE A 1 111 ? -13.213 18.735 26.562 1.00 53.06 111 ILE A O 1
#

InterPro domains:
  IPR004513 Cell division protein FtsX [PTHR47755] (2-105)
  IPR040690 FtsX, extracellular domain [PF18075] (53-108)